Protein 8IBH (pdb70)

GO terms:
  GO:0005813 centrosome (C, IDA)
  GO:0005515 protein binding (F, IPI)
  GO:0005829 cytosol (C, TAS)
  GO:0005829 cytosol (C, IDA)
  GO:0005794 Golgi apparatus (C, IDA)
  GO:0005874 mi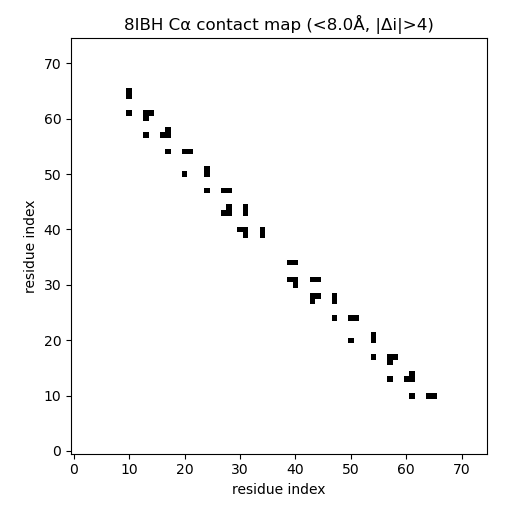crotubule (C, IDA)
  GO:0017134 fibroblast growth factor binding (F, IPI)
  GO:0042803 protein homodimerization activity (F, IPI)
  GO:0008543 fibroblast growth factor receptor signaling pathway (P, IPI)

O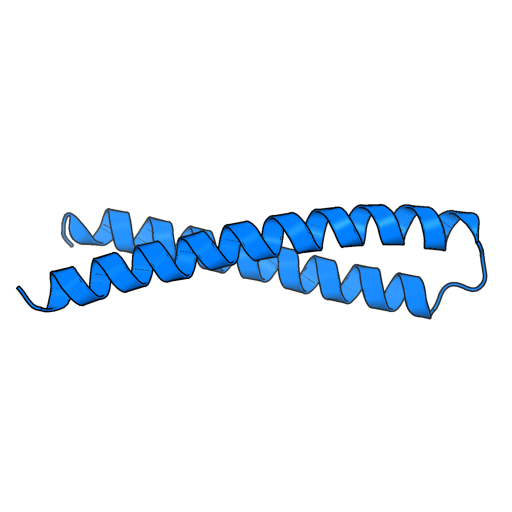rganism: Homo sapiens (NCBI:txid9606)

Radius of gyration: 17.02 Å; Cα contacts (8 Å, |Δi|>4): 29; chains: 1; bounding box: 48×43×16 Å

Foldseek 3Di:
DDPVVVLVVVLVVLVVVLVVLVVVLVVLVVCLVVDPDDPSNVVSVVVNVVSVVVNVVSVVVNVVSVVVVVVVVVD

Nearest PDB structures (foldseek):
  8ibh-assembly1_A-2  TM=1.013E+00  e=5.521E-09  Homo sapiens
  4l0r-assembly1_B  TM=9.612E-01  e=3.681E-08  Homo sapiens
  4afl-assembly2_F  TM=8.000E-01  e=6.912E-01  Homo sapiens
  4wpe-assembly1_A-2  TM=8.573E-01  e=3.548E+00  Saccharomyces cerevisiae S288C
  3na7-assembly1_A  TM=4.828E-01  e=2.396E+00  Helicobacter pylori NCTC 11638

Structure (mmCIF, N/CA/C/O backbone):
data_8IBH
#
_entry.id   8IBH
#
_cell.length_a   62.937
_cell.length_b   62.937
_cell.length_c   81.494
_cell.angle_alpha   90.000
_cell.angle_beta   90.000
_cell.angle_gamma   120.000
#
_symmetry.space_group_name_H-M   'P 64 2 2'
#
loop_
_entity.id
_entity.type
_entity.pdbx_description
1 polymer 'Centrosomal protein of 57 kDa'
2 water water
#
loop_
_atom_site.group_PDB
_atom_site.id
_atom_site.type_symbol
_atom_site.label_atom_id
_atom_site.label_alt_id
_atom_site.label_comp_id
_atom_site.label_asym_id
_atom_site.label_entity_id
_atom_site.label_seq_id
_atom_site.pdbx_PDB_ins_code
_atom_site.Cartn_x
_atom_site.Cartn_y
_atom_site.Cartn_z
_atom_site.occupancy
_atom_site.B_iso_or_equiv
_atom_site.auth_seq_id
_atom_site.auth_comp_id
_atom_site.auth_asym_id
_atom_site.auth_atom_id
_atom_site.pdbx_PDB_model_num
ATOM 1 N N . ASN A 1 31 ? 20.19600 3.15400 6.14500 1.000 100.27524 32 ASN A N 1
ATOM 2 C CA . ASN A 1 31 ? 18.91500 3.27200 5.45000 1.000 101.65327 32 ASN A CA 1
ATOM 3 C C . ASN A 1 31 ? 17.83900 2.47500 6.20000 1.000 103.15979 32 ASN A C 1
ATOM 4 O O . ASN A 1 31 ? 16.84800 2.04000 5.60800 1.000 104.03772 32 ASN A O 1
ATOM 14 N N . GLY A 1 32 ? 18.04300 2.28800 7.49600 1.000 111.40157 33 GLY A N 1
ATOM 15 C CA . GLY A 1 32 ? 17.07000 1.62300 8.34600 1.000 105.57300 33 GLY A CA 1
ATOM 16 C C . GLY A 1 32 ? 17.74600 0.90200 9.49400 1.000 97.53637 33 GLY A C 1
ATOM 17 O O . GLY A 1 32 ? 18.96600 0.80500 9.57100 1.000 96.67532 33 GLY A O 1
ATOM 21 N N . ILE A 1 33 ? 16.91400 0.41000 10.41700 1.000 86.08082 34 ILE A N 1
ATOM 22 C CA . ILE A 1 33 ? 17.39700 -0.48200 11.47000 1.000 72.95145 34 ILE A CA 1
ATOM 23 C C . ILE A 1 33 ? 17.53800 -1.89200 10.92000 1.000 83.24253 34 ILE A C 1
ATOM 24 O O . ILE A 1 33 ? 18.39100 -2.67500 11.37600 1.000 74.73166 34 ILE A O 1
ATOM 40 N N . ASN A 1 34 ? 16.69600 -2.24800 9.94600 1.000 78.71659 35 ASN A N 1
ATOM 41 C CA . ASN A 1 34 ? 16.83900 -3.53500 9.28600 1.000 77.99375 35 ASN A CA 1
ATOM 42 C C . ASN A 1 34 ? 18.20800 -3.69100 8.64900 1.000 72.10327 35 ASN A C 1
ATOM 43 O O . ASN A 1 34 ? 18.66500 -4.82900 8.47600 1.000 65.98871 35 ASN A O 1
ATOM 54 N N . GLU A 1 35 ? 18.88200 -2.58100 8.32700 1.000 68.20230 36 GLU A N 1
ATOM 55 C CA . GLU A 1 35 ? 20.16500 -2.68100 7.64500 1.000 77.24072 36 GLU A CA 1
ATOM 56 C C . GLU A 1 35 ? 21.21000 -3.37900 8.51500 1.000 67.06894 36 GLU A C 1
ATOM 57 O O . GLU A 1 35 ? 22.05000 -4.12500 7.99500 1.000 68.91585 36 GLU A O 1
ATOM 69 N N . GLU A 1 36 ? 21.17000 -3.15700 9.83800 1.000 62.34182 37 GLU A N 1
ATOM 70 C CA . GLU A 1 36 ? 22.11400 -3.82800 10.72500 1.000 62.76825 37 GLU A CA 1
ATOM 71 C C . GLU A 1 36 ? 21.93700 -5.34200 10.67300 1.000 58.76670 37 GLU A C 1
ATOM 72 O O . GLU A 1 36 ? 22.91600 -6.10500 10.77500 1.000 54.41055 37 GLU A O 1
ATOM 84 N N . LEU A 1 37 ? 20.69700 -5.80600 10.53200 1.000 54.19086 38 LEU A N 1
ATOM 85 C CA . LEU A 1 37 ? 20.48400 -7.24600 10.40700 1.000 56.65433 38 LEU A CA 1
ATOM 86 C C . LEU A 1 37 ? 20.93200 -7.75400 9.03800 1.000 48.35745 38 LEU A C 1
ATOM 87 O O . LEU A 1 37 ? 21.49200 -8.85500 8.92100 1.000 43.31018 38 LEU A O 1
ATOM 103 N N . SER A 1 38 ? 20.67500 -6.97200 7.99200 1.000 47.48590 39 SER A N 1
ATOM 104 C CA . SER A 1 38 ? 21.19900 -7.30700 6.67600 1.000 52.29360 39 SER A CA 1
ATOM 105 C C . SER A 1 38 ? 22.72000 -7.40500 6.68000 1.000 41.70201 39 SER A C 1
ATOM 106 O O . SER A 1 38 ? 23.27800 -8.31700 6.07800 1.000 37.90987 39 SER A O 1
ATOM 114 N N . GLU A 1 39 ? 23.40600 -6.49700 7.36700 1.000 40.10255 40 GLU A N 1
ATOM 115 C CA . GLU A 1 39 ? 24.86400 -6.55500 7.41600 1.000 45.81321 40 GLU A CA 1
ATOM 116 C C . GLU A 1 39 ? 25.33800 -7.79800 8.14700 1.000 36.43549 40 GLU A C 1
ATOM 117 O O . GLU A 1 39 ? 26.32800 -8.42500 7.74100 1.000 34.67204 40 GLU A O 1
ATOM 129 N N . VAL A 1 40 ? 24.62400 -8.20100 9.19900 1.000 36.93556 41 VAL A N 1
ATOM 130 C CA . VAL A 1 40 ? 25.01800 -9.42400 9.90700 1.000 33.97593 41 VAL A CA 1
ATOM 131 C C . VAL A 1 40 ? 24.87600 -10.64100 8.98900 1.000 33.23819 41 VAL A C 1
ATOM 132 O O . VAL A 1 40 ? 25.75500 -11.49700 8.93700 1.000 30.09223 41 VAL A O 1
ATOM 145 N N . LEU A 1 41 ? 23.76700 -10.73000 8.25300 1.000 32.25604 42 LEU A N 1
ATOM 146 C CA . LEU A 1 41 ? 23.57900 -11.83800 7.32200 1.000 37.22737 42 LEU A CA 1
ATOM 147 C C . LEU A 1 41 ? 24.66600 -11.84400 6.25000 1.000 30.93064 42 LEU A C 1
ATOM 148 O O . LEU A 1 41 ? 25.27500 -12.87600 6.00300 1.000 28.60814 42 LEU A O 1
ATOM 164 N N . GLN A 1 42 ? 24.99100 -10.68200 5.69000 1.000 31.89260 43 GLN A N 1
ATOM 165 C CA . GLN A 1 42 ? 26.08900 -10.58100 4.72300 1.000 36.05865 43 GLN A CA 1
ATOM 166 C C . GLN A 1 42 ? 27.42900 -11.01300 5.31000 1.000 29.73996 43 GLN A C 1
ATOM 167 O O . GLN A 1 42 ? 28.18600 -11.77000 4.68300 1.000 27.53883 43 GLN A O 1
ATOM 181 N N . THR A 1 43 ? 27.77100 -10.50500 6.49300 1.000 34.51379 44 THR A N 1
ATOM 182 C CA . THR A 1 43 ? 29.00800 -10.92600 7.14800 1.000 29.10202 44 THR A CA 1
ATOM 183 C C . THR A 1 43 ? 29.02400 -12.43400 7.32900 1.000 29.79611 44 THR A C 1
ATOM 184 O O . THR A 1 43 ? 30.05200 -13.09600 7.07500 1.000 27.34107 44 THR A O 1
ATOM 195 N N . LEU A 1 44 ? 27.87100 -13.00900 7.70700 1.000 25.49338 45 LEU A N 1
ATOM 196 C CA . LEU A 1 44 ? 27.80400 -14.45900 7.86900 1.000 28.27035 45 LEU A CA 1
ATOM 197 C C . LEU A 1 44 ? 28.06500 -15.17300 6.54800 1.000 26.15260 45 LEU A C 1
ATOM 198 O O . LEU A 1 44 ? 28.74300 -16.21000 6.51500 1.000 20.55571 45 LEU A O 1
ATOM 214 N N . GLN A 1 45 ? 27.48400 -14.66700 5.45200 1.000 28.90230 46 GLN A N 1
ATOM 215 C CA . GLN A 1 45 ? 27.69700 -15.29100 4.14800 1.000 28.46859 46 GLN A CA 1
ATOM 216 C C . GLN A 1 45 ? 29.13400 -15.11900 3.70400 1.000 22.27203 46 GLN A C 1
ATOM 217 O O . GLN A 1 45 ? 29.73600 -16.04200 3.15100 1.000 26.58608 46 GLN A O 1
ATOM 231 N N . ASP A 1 46 ? 29.69100 -13.93800 3.95100 1.000 24.77863 47 ASP A N 1
ATOM 232 C CA . ASP A 1 46 ? 31.07000 -13.65500 3.57800 1.000 24.69052 47 ASP A CA 1
ATOM 233 C C . ASP A 1 46 ? 32.01100 -14.60100 4.31300 1.000 30.54354 47 ASP A C 1
ATOM 234 O O . ASP A 1 46 ? 33.04400 -15.00500 3.77900 1.000 30.85236 47 ASP A O 1
ATOM 243 N N . GLU A 1 47 ? 31.64700 -14.95200 5.54300 1.000 23.84551 48 GLU A N 1
ATOM 244 C CA . GLU A 1 47 ? 32.45500 -15.86200 6.34600 1.000 22.63439 48 GLU A CA 1
ATOM 245 C C . GLU A 1 47 ? 32.29500 -17.28200 5.81500 1.000 24.38523 48 GLU A C 1
ATOM 246 O O . GLU A 1 47 ? 33.27900 -17.99300 5.61200 1.000 19.69465 48 GLU A O 1
ATOM 258 N N . PHE A 1 48 ? 31.04800 -17.68800 5.58900 1.000 19.34557 49 PHE A N 1
ATOM 259 C CA . PHE A 1 48 ? 30.74600 -19.01000 5.05000 1.000 25.31984 49 PHE A CA 1
ATOM 260 C C . PHE A 1 48 ? 31.52000 -19.23000 3.74200 1.000 24.01949 49 PHE A C 1
ATOM 261 O O . PHE A 1 48 ? 32.02600 -20.32900 3.49400 1.000 23.82702 49 PHE A O 1
ATOM 278 N N . GLY A 1 49 ? 31.59600 -18.19700 2.88600 1.000 24.84097 50 GLY A N 1
ATOM 279 C CA . GLY A 1 49 ? 32.31600 -18.31700 1.63100 1.000 24.77297 50 GLY A CA 1
ATOM 280 C C . GLY A 1 49 ? 33.80700 -18.51900 1.81200 1.000 22.81083 50 GLY A C 1
ATOM 281 O O . GL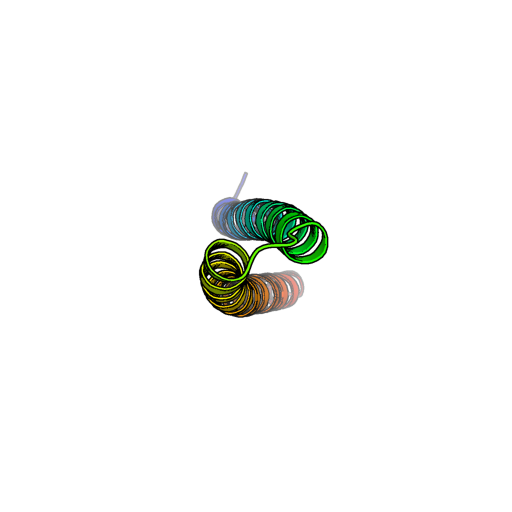Y A 1 49 ? 34.40000 -19.35900 1.14600 1.000 21.67848 50 GLY A O 1
ATOM 285 N N . GLN A 1 50 ? 34.41200 -17.81400 2.73500 1.000 22.43719 51 GLN A N 1
ATOM 286 C CA . GLN A 1 50 ? 35.81600 -17.97100 3.02900 1.000 25.55898 51 GLN A CA 1
ATOM 287 C C . GLN A 1 50 ? 36.11500 -19.35500 3.51200 1.000 25.76145 51 GLN A C 1
ATOM 288 O O . GLN A 1 50 ? 37.02000 -19.97900 3.09700 1.000 19.97517 51 GLN A O 1
ATOM 302 N N . MET A 1 51 ? 35.29900 -19.82100 4.41100 1.000 21.49046 52 MET A N 1
ATOM 303 C CA . MET A 1 51 ? 35.48600 -21.16500 4.93000 1.000 23.48542 52 MET A CA 1
ATOM 304 C C . MET A 1 51 ? 35.29000 -22.22400 3.85300 1.000 19.87104 52 MET A C 1
ATOM 305 O O . MET A 1 51 ? 36.01200 -23.23100 3.81600 1.000 24.23503 52 MET A O 1
ATOM 319 N N . SER A 1 52 ? 34.29800 -22.05100 2.97100 1.000 25.74613 53 SER A N 1
ATOM 320 C CA . SER A 1 52 ? 34.11300 -23.05600 1.92500 1.000 21.81832 53 SER A CA 1
ATOM 321 C C . SER A 1 52 ? 35.28100 -23.08200 0.93900 1.000 21.09701 53 SER A C 1
ATOM 322 O O . SER A 1 52 ? 35.73200 -24.16400 0.52200 1.000 19.59565 53 SER A O 1
ATOM 330 N N . PHE A 1 53 ? 35.83400 -21.92600 0.59300 1.000 18.10484 54 PHE A N 1
ATOM 331 C CA . PHE A 1 53 ? 37.02400 -21.94300 -0.24900 1.000 20.99219 54 PHE A CA 1
ATOM 332 C C . PHE A 1 53 ? 38.19100 -22.64000 0.44800 1.000 23.44933 54 PHE A C 1
ATOM 333 O O . PHE A 1 53 ? 38.83500 -23.50800 -0.13500 1.000 19.35184 54 PHE A O 1
ATOM 350 N N . ASP A 1 54 ? 38.44600 -22.27500 1.72500 1.000 21.51005 55 ASP A N 1
ATOM 351 C CA . ASP A 1 54 ? 39.43200 -22.98400 2.53800 1.000 25.53776 55 ASP A CA 1
ATOM 352 C C . ASP A 1 54 ? 39.16700 -24.48800 2.53600 1.000 25.26917 55 ASP A C 1
ATOM 353 O O . ASP A 1 54 ? 40.09400 -25.28100 2.38200 1.000 22.80490 55 ASP A O 1
ATOM 362 N N . HIS A 1 55 ? 37.90500 -24.89300 2.63800 1.000 22.74150 56 HIS A N 1
ATOM 363 C CA . HIS A 1 55 ? 37.58300 -26.31900 2.67000 1.000 19.36444 56 HIS A CA 1
ATOM 364 C C . HIS A 1 55 ? 37.94500 -26.98700 1.34800 1.000 23.56999 56 HIS A C 1
ATOM 365 O O . HIS A 1 55 ? 38.55400 -28.07000 1.32800 1.000 24.14451 56 HIS A O 1
ATOM 379 N N . GLN A 1 56 ? 37.65900 -26.31800 0.22400 1.000 22.58707 57 GLN A N 1
ATOM 380 C CA . GLN A 1 56 ? 37.99500 -26.88900 -1.08000 1.000 26.29867 57 GLN A CA 1
ATOM 381 C C . GLN A 1 56 ? 39.50700 -26.98100 -1.26700 1.000 24.21727 57 GLN A C 1
ATOM 382 O O . GLN A 1 56 ? 40.01800 -27.95300 -1.82900 1.000 27.74337 57 GLN A O 1
ATOM 396 N N . GLN A 1 57 ? 40.24800 -25.98100 -0.80600 1.000 23.03646 58 GLN A N 1
ATOM 397 C CA . GLN A 1 57 ? 41.70300 -26.04300 -0.91900 1.000 30.86024 58 GLN A CA 1
ATOM 398 C C . GLN A 1 57 ? 42.28500 -27.18300 -0.07200 1.000 29.05753 58 GLN A C 1
ATOM 399 O O . GLN A 1 57 ? 43.14100 -27.92800 -0.53100 1.000 22.49518 58 GLN A O 1
ATOM 413 N N . LEU A 1 58 ? 41.79200 -27.36200 1.14700 1.000 26.88407 59 LEU A N 1
ATOM 414 C CA . LEU A 1 58 ? 42.34300 -28.39400 2.00500 1.000 27.38623 59 LEU A CA 1
ATOM 415 C C . LEU A 1 58 ? 42.07100 -29.78000 1.43600 1.000 27.22639 59 LEU A C 1
ATOM 416 O O . LEU A 1 58 ? 42.97800 -30.62500 1.37900 1.000 28.45291 59 LEU A O 1
ATOM 432 N N . ALA A 1 59 ? 40.84900 -30.00300 0.95900 1.000 25.21493 60 ALA A N 1
ATOM 433 C CA . ALA A 1 59 ? 40.45300 -31.29600 0.41000 1.000 32.33563 60 ALA A CA 1
ATOM 434 C C . ALA A 1 59 ? 41.27600 -31.67000 -0.81300 1.000 35.09501 60 ALA A C 1
ATOM 435 O O . ALA A 1 59 ? 41.64600 -32.84100 -0.99500 1.000 38.67879 60 ALA A O 1
ATOM 442 N N . LYS A 1 60 ? 41.556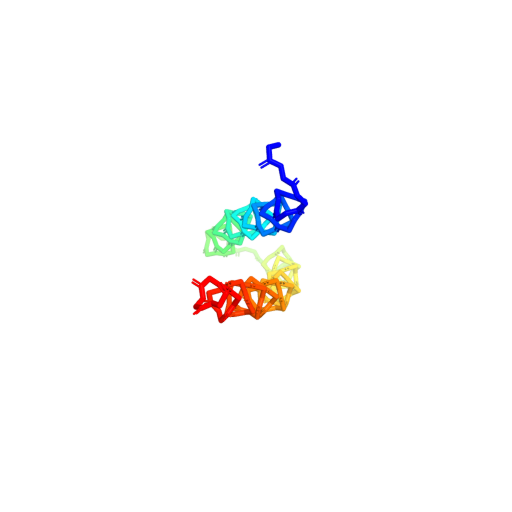00 -30.70100 -1.67800 1.000 33.59776 61 LYS A N 1
ATOM 443 C CA . LYS A 1 60 ? 42.41700 -30.97100 -2.82800 1.000 34.01757 61 LYS A CA 1
ATOM 444 C C . LYS A 1 60 ? 43.83100 -31.30400 -2.38200 1.000 37.87719 61 LYS A C 1
ATOM 445 O O . LYS A 1 60 ? 44.42000 -32.27600 -2.85600 1.000 38.40787 61 LYS A O 1
ATOM 464 N N . LEU A 1 61 ? 44.37600 -30.55800 -1.43600 1.000 36.23626 62 LEU A N 1
ATOM 465 C CA . LEU A 1 61 ? 45.66700 -30.92900 -0.87900 1.000 34.07136 62 LEU A CA 1
ATOM 466 C C . LEU A 1 61 ? 45.65500 -32.37000 -0.35200 1.000 37.41745 62 LEU A C 1
ATOM 467 O O . LEU A 1 61 ? 46.56800 -33.15800 -0.63700 1.000 36.78599 62 LEU A O 1
ATOM 483 N N . ILE A 1 62 ? 44.61800 -32.73200 0.40100 1.000 30.76356 63 ILE A N 1
ATOM 484 C CA . ILE A 1 62 ? 44.53000 -34.06200 0.99700 1.000 41.05380 63 ILE A CA 1
ATOM 485 C C . ILE A 1 62 ? 44.5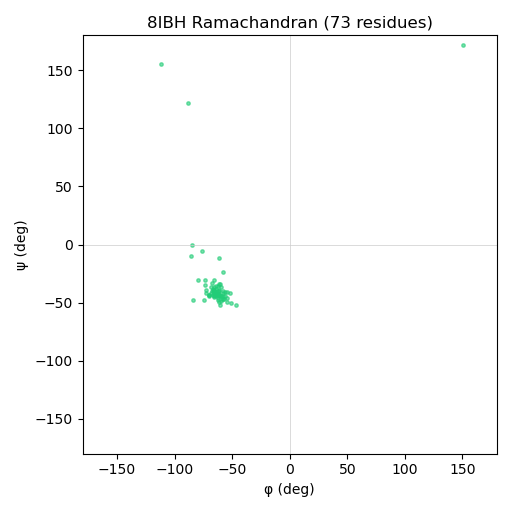6300 -35.11900 -0.08700 1.000 37.18538 63 ILE A C 1
ATOM 486 O O . ILE A 1 62 ? 45.31700 -36.09100 -0.00600 1.000 40.62313 63 ILE A O 1
ATOM 502 N N . GLN A 1 63 ? 43.78100 -34.92100 -1.13400 1.000 34.27849 64 GLN A N 1
ATOM 503 C CA . GLN A 1 63 ? 43.74700 -35.86600 -2.24600 1.000 43.35763 64 GLN A CA 1
ATOM 504 C C . GLN A 1 63 ? 45.11600 -36.02800 -2.90100 1.000 35.37970 64 GLN A C 1
ATOM 505 O O . GLN A 1 63 ? 45.54500 -37.14400 -3.19900 1.000 46.65425 64 GLN A O 1
ATOM 519 N N . GLU A 1 64 ? 45.81000 -34.91700 -3.14000 1.000 38.85640 65 GLU A N 1
ATOM 520 C CA . GLU A 1 64 ? 47.06600 -34.94300 -3.88500 1.000 37.57254 65 GLU A CA 1
ATOM 521 C C . GLU A 1 64 ? 48.24200 -35.45700 -3.07700 1.000 33.75324 65 GLU A C 1
ATOM 522 O O . GLU A 1 64 ? 49.33900 -35.59300 -3.63400 1.000 40.53585 65 GLU A O 1
ATOM 534 N N . SER A 1 65 ? 48.04700 -35.71100 -1.78700 1.000 36.07286 66 SER A N 1
ATOM 535 C CA . SER A 1 65 ? 49.16200 -35.94000 -0.88500 1.000 41.28260 66 SER A CA 1
ATOM 536 C C . SER A 1 65 ? 49.53500 -37.42200 -0.88100 1.000 35.29571 66 SER A C 1
ATOM 537 O O . SER A 1 65 ? 48.69300 -38.25800 -0.57500 1.000 40.91544 66 SER A O 1
ATOM 545 N N . PRO A 1 66 ? 50.77400 -37.77600 -1.22300 1.000 38.93165 67 PRO A N 1
ATOM 546 C CA . PRO A 1 66 ? 51.17200 -39.19000 -1.08000 1.000 47.09362 67 PRO A CA 1
ATOM 547 C C . PRO A 1 66 ? 51.66600 -39.59400 0.30100 1.000 45.61458 67 PRO A C 1
ATOM 548 O O . PRO A 1 66 ? 52.00600 -40.76700 0.46500 1.000 58.02067 67 PRO A O 1
ATOM 559 N N . THR A 1 67 ? 51.72000 -38.68500 1.28200 1.000 49.46685 68 THR A N 1
ATOM 560 C CA . THR A 1 67 ? 52.32000 -38.95000 2.58600 1.000 42.54236 68 THR A CA 1
ATOM 561 C C . THR A 1 67 ? 51.23000 -38.97900 3.65800 1.000 46.11903 68 THR A C 1
ATOM 562 O O . THR A 1 67 ? 50.19800 -38.32500 3.53000 1.000 43.72398 68 THR A O 1
ATOM 573 N N . VAL A 1 68 ? 51.50500 -39.68600 4.75100 1.000 44.06516 69 VAL A N 1
ATOM 574 C CA . VAL A 1 68 ? 50.48400 -39.94500 5.76000 1.000 41.70026 69 VAL A CA 1
ATOM 575 C C . VAL A 1 68 ? 50.37300 -38.78000 6.73100 1.000 42.94545 69 VAL A C 1
ATOM 576 O O . VAL A 1 68 ? 49.27000 -38.31200 7.03700 1.000 45.20053 69 VAL A O 1
ATOM 589 N N . GLU A 1 69 ? 51.50500 -38.29600 7.23400 1.000 42.59929 70 GLU A N 1
ATOM 590 C CA . GLU A 1 69 ? 51.46000 -37.33100 8.32800 1.000 44.13766 70 GLU A CA 1
ATOM 591 C C . GLU A 1 69 ? 50.66500 -36.08700 7.94500 1.000 43.51371 70 GLU A C 1
ATOM 592 O O . GLU A 1 69 ? 49.80900 -35.63000 8.70300 1.000 32.63275 70 GLU A O 1
ATOM 604 N N . LEU A 1 70 ? 50.92200 -35.52500 6.76800 1.000 41.19218 71 LEU A N 1
ATOM 605 C CA . LEU A 1 70 ? 50.21900 -34.29800 6.39200 1.000 40.99849 71 LEU A CA 1
ATOM 606 C C . LEU A 1 70 ? 48.74400 -34.56500 6.10600 1.000 38.62074 71 LEU A C 1
ATOM 607 O O . LEU A 1 70 ? 47.87300 -33.80400 6.53600 1.000 36.76602 71 LEU A O 1
ATOM 623 N N . LYS A 1 71 ? 48.45600 -35.62900 5.36700 1.000 40.00578 72 LYS A N 1
ATOM 624 C CA . LYS A 1 71 ? 47.08600 -36.02600 5.11000 1.000 42.84159 72 LYS A CA 1
ATOM 625 C C . LYS A 1 71 ? 46.28500 -36.00100 6.40100 1.000 42.27111 72 LYS A C 1
ATOM 626 O O . LYS A 1 71 ? 45.24700 -35.33000 6.49100 1.000 33.35066 72 LYS A O 1
ATOM 645 N N . ASP A 1 72 ? 46.80500 -36.67000 7.43700 1.000 30.97961 73 ASP A N 1
ATOM 646 C CA . ASP A 1 72 ? 46.05400 -36.83000 8.66800 1.000 40.88028 73 ASP A CA 1
ATOM 647 C C . ASP A 1 72 ? 45.89000 -35.51000 9.40700 1.000 40.08886 73 ASP A C 1
ATOM 648 O O . ASP A 1 72 ? 44.81400 -35.23100 9.94900 1.000 37.82886 73 ASP A O 1
ATOM 657 N N . LYS A 1 73 ? 46.90100 -34.64700 9.38800 1.000 37.08740 74 LYS A N 1
ATOM 658 C CA . LYS A 1 73 ? 46.70100 -33.31900 9.97400 1.000 49.60145 74 LYS A CA 1
ATOM 659 C C . LYS A 1 73 ? 45.67600 -32.48900 9.19600 1.000 43.21929 74 LYS A C 1
ATOM 660 O O . LYS A 1 73 ? 44.90900 -31.72500 9.79000 1.000 45.09563 74 LYS A O 1
ATOM 679 N N . LEU A 1 74 ? 45.67300 -32.57100 7.86300 1.000 43.68996 75 LEU A N 1
ATOM 680 C CA . LEU A 1 74 ? 44.71200 -31.74300 7.14800 1.000 36.99964 75 LEU A CA 1
ATOM 681 C C . LEU A 1 74 ? 43.28400 -32.29000 7.28800 1.000 41.34904 75 LEU A C 1
ATOM 682 O O . LEU A 1 74 ? 42.32400 -31.50700 7.28000 1.000 35.11975 75 LEU A O 1
ATOM 698 N N . GLU A 1 75 ? 43.13200 -33.61700 7.42200 1.000 34.61223 76 GLU A N 1
ATOM 699 C CA . GLU A 1 75 ? 41.80300 -34.18700 7.59300 1.000 38.55724 76 GLU A CA 1
ATOM 700 C C . GLU A 1 75 ? 41.15800 -33.63100 8.84300 1.000 34.11328 76 GLU A C 1
ATOM 701 O O . GLU A 1 75 ? 39.95400 -33.35500 8.86700 1.000 35.87464 76 GLU A O 1
ATOM 713 N N . CYS A 1 76 ? 41.96200 -33.42000 9.88600 1.000 38.23635 77 CYS A N 1
ATOM 714 C CA . CYS A 1 76 ? 41.45500 -32.88000 11.13900 1.000 27.91584 77 CYS A CA 1
ATOM 715 C C . CYS A 1 76 ? 41.12500 -31.39500 11.02200 1.000 41.46876 77 CYS A C 1
ATOM 716 O O . CYS A 1 76 ? 40.10400 -30.93700 11.54900 1.000 36.16079 77 CYS A O 1
ATOM 724 N N . GLU A 1 77 ? 41.96900 -30.61000 10.34700 1.000 34.31171 78 GLU A N 1
ATOM 725 C CA . GLU A 1 77 ? 41.54900 -29.24100 10.10100 1.000 33.64427 78 GLU A CA 1
ATOM 726 C C . GLU A 1 77 ? 40.26200 -29.22500 9.28400 1.000 37.99010 78 GLU A C 1
ATOM 727 O O . GLU A 1 77 ? 39.40900 -28.34300 9.47500 1.000 35.50894 78 GLU A O 1
ATOM 739 N N . LEU A 1 78 ? 40.09900 -30.20400 8.38100 1.000 33.35176 79 LEU A N 1
ATOM 740 C CA . LEU A 1 78 ? 38.95500 -30.20600 7.47000 1.000 34.66634 79 LEU A CA 1
ATOM 741 C C . LEU A 1 78 ? 37.65300 -30.50000 8.21500 1.000 30.07554 79 LEU A C 1
ATOM 742 O O . LEU A 1 78 ? 36.64500 -29.81700 7.98800 1.000 26.29613 79 LEU A O 1
ATOM 758 N N . GLU A 1 79 ? 37.67700 -31.48700 9.12000 1.000 31.56907 80 GLU A N 1
ATOM 759 C CA . GLU A 1 79 ? 36.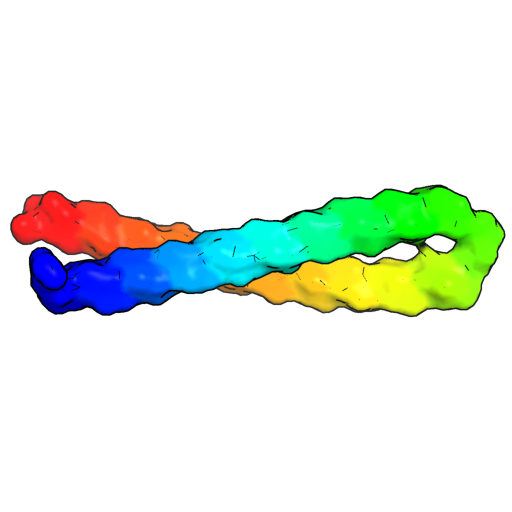50800 -31.81400 9.92100 1.000 33.00287 80 GLU A CA 1
ATOM 760 C C . GLU A 1 79 ? 36.09800 -30.64100 10.78600 1.000 31.20103 80 GLU A C 1
ATOM 761 O O . GLU A 1 79 ? 34.91200 -30.34400 10.89900 1.000 33.93573 80 GLU A O 1
ATOM 773 N N . ALA A 1 80 ? 37.06000 -29.96300 11.42300 1.000 29.68085 81 ALA A N 1
ATOM 774 C CA . ALA A 1 80 ? 36.71300 -28.76400 12.18000 1.000 27.94694 81 ALA A CA 1
ATOM 775 C C . ALA A 1 80 ? 36.04500 -27.73100 11.27700 1.000 30.68766 81 ALA A C 1
ATOM 776 O O . ALA A 1 80 ? 35.01900 -27.15800 11.64200 1.000 27.69522 81 ALA A O 1
ATOM 783 N N . LEU A 1 81 ? 36.57900 -27.51400 10.0770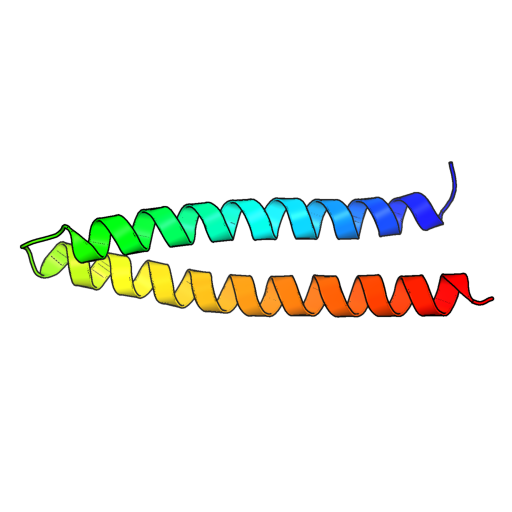0 1.000 23.26888 82 LEU A N 1
ATOM 784 C CA . LEU A 1 81 ? 35.96700 -26.56000 9.16700 1.000 27.31040 82 LEU A CA 1
ATOM 785 C C . LEU A 1 81 ? 34.54800 -26.97800 8.80100 1.000 28.37060 82 LEU A C 1
ATOM 786 O O . LEU A 1 81 ? 33.65300 -26.11700 8.63000 1.000 25.21501 82 LEU A O 1
ATOM 802 N N . VAL A 1 82 ? 34.33100 -28.28800 8.60900 1.000 24.86374 83 VAL A N 1
ATOM 803 C CA . VAL A 1 82 ? 33.00000 -28.75100 8.23700 1.000 23.01431 83 VAL A CA 1
ATOM 804 C C . VAL A 1 82 ? 32.00400 -28.39500 9.34200 1.000 26.49611 83 VAL A C 1
ATOM 805 O O . VAL A 1 82 ? 30.88200 -27.94200 9.05600 1.000 26.07262 83 VAL A O 1
ATOM 818 N N . GLY A 1 83 ? 32.40900 -28.58800 10.60800 1.000 22.46521 84 GLY A N 1
ATOM 819 C CA . GLY A 1 83 ? 31.54500 -28.26100 11.72400 1.000 27.51997 84 GLY A CA 1
ATOM 820 C C . GLY A 1 83 ? 31.28300 -26.77400 11.83200 1.000 21.37832 84 GLY A C 1
ATOM 821 O O . GLY A 1 83 ? 30.14700 -26.35800 12.07500 1.000 27.59076 84 GLY A O 1
ATOM 825 N N . ARG A 1 84 ? 32.30700 -25.94600 11.58900 1.000 22.00380 85 ARG A N 1
ATOM 826 C CA . ARG A 1 84 ? 32.04900 -24.51900 11.62500 1.000 20.34692 85 ARG A CA 1
ATOM 827 C C . ARG A 1 84 ? 31.14900 -24.07600 10.48300 1.000 23.08961 85 ARG A C 1
ATOM 828 O O . ARG A 1 84 ? 30.40600 -23.09900 10.63100 1.000 22.30982 85 ARG A O 1
ATOM 849 N N . MET A 1 85 ? 31.25300 -24.72900 9.32200 1.000 19.95781 86 MET A N 1
ATOM 850 C CA . MET A 1 85 ? 30.44900 -24.35000 8.16300 1.000 18.75760 86 MET A CA 1
ATOM 851 C C . MET A 1 85 ? 28.98300 -24.70900 8.38300 1.000 22.72586 86 MET A C 1
ATOM 852 O O . MET A 1 85 ? 28.07500 -23.99200 7.94700 1.000 21.47200 86 MET A O 1
ATOM 866 N N . GLU A 1 86 ? 28.74500 -25.90000 8.90900 1.000 19.74121 87 GLU A N 1
ATOM 867 C CA . GLU A 1 86 ? 27.41500 -26.31000 9.29000 1.000 25.62093 87 GLU A CA 1
ATOM 868 C C . GLU A 1 86 ? 26.77800 -25.29800 10.25000 1.000 21.62869 87 GLU A C 1
ATOM 869 O O . GLU A 1 86 ? 25.65100 -24.87000 10.05900 1.000 22.43328 87 GLU A O 1
ATOM 881 N N . ALA A 1 87 ? 27.48600 -24.90800 11.28900 1.000 21.64587 88 ALA A N 1
ATOM 882 C CA . ALA A 1 87 ? 26.90000 -23.99000 12.24300 1.000 28.03331 88 ALA A CA 1
ATOM 883 C C . ALA A 1 87 ? 26.71100 -22.61400 11.61000 1.000 27.56746 88 ALA A C 1
ATOM 884 O O . ALA A 1 87 ? 25.70000 -21.96100 11.83700 1.000 23.03228 88 ALA A O 1
ATOM 891 N N . LYS A 1 88 ? 27.68600 -22.14400 10.82900 1.000 22.50335 89 LYS A N 1
ATOM 892 C CA . LYS A 1 88 ? 27.50900 -20.87400 10.13000 1.000 27.86511 89 LYS A CA 1
ATOM 893 C C . LYS A 1 88 ? 26.26500 -20.90200 9.22900 1.000 24.94897 89 LYS A C 1
ATOM 894 O O . LYS A 1 88 ? 25.44000 -19.96900 9.25800 1.000 22.85349 89 LYS A O 1
ATOM 913 N N . ALA A 1 89 ? 26.10400 -21.97400 8.43700 1.000 23.53265 90 ALA A N 1
ATOM 914 C CA . ALA A 1 89 ? 24.94900 -22.05000 7.54700 1.000 24.07714 90 ALA A CA 1
ATOM 915 C C . ALA A 1 89 ? 23.61900 -22.05300 8.30900 1.000 26.30259 90 ALA A C 1
ATOM 916 O O . ALA A 1 89 ? 22.62900 -21.48900 7.83300 1.000 23.99517 90 ALA A O 1
ATOM 923 N N . ASN A 1 90 ? 23.54800 -22.76200 9.43900 1.000 23.61984 91 ASN A N 1
ATOM 924 C CA . ASN A 1 90 ? 22.34500 -22.73800 10.26100 1.000 28.71082 91 ASN A CA 1
ATOM 925 C C . ASN A 1 90 ? 22.01900 -21.31500 10.70000 1.000 27.88844 91 ASN A C 1
ATOM 926 O O . ASN A 1 90 ? 20.86200 -20.89400 10.66600 1.000 31.09011 91 ASN A O 1
ATOM 937 N N . GLN A 1 91 ? 23.03800 -20.53300 11.04900 1.000 33.59541 92 GLN A N 1
ATOM 938 C CA . GLN A 1 91 ? 22.81000 -19.13400 11.39600 1.000 26.03530 92 GLN A CA 1
ATOM 939 C C . GLN A 1 91 ? 22.25200 -18.33200 10.24200 1.000 24.98226 92 GLN A C 1
ATOM 940 O O . GLN A 1 91 ? 21.33300 -17.51300 10.44000 1.000 26.15238 92 GLN A O 1
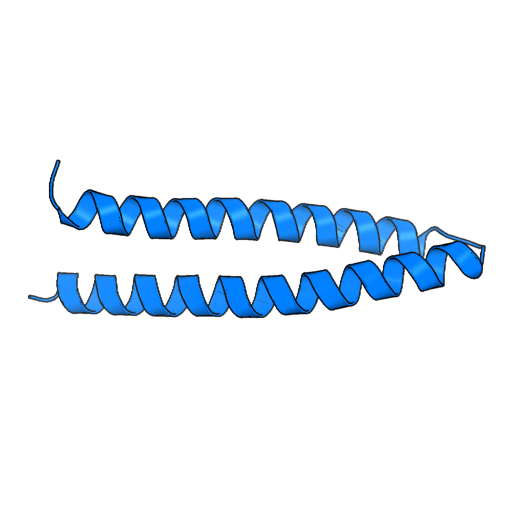ATOM 954 N N . ILE A 1 92 ? 22.79600 -18.54400 9.02900 1.000 27.41757 93 ILE A N 1
ATOM 955 C CA . ILE A 1 92 ? 22.33100 -17.79700 7.86200 1.000 27.79922 93 ILE A CA 1
ATOM 956 C C . ILE A 1 92 ? 20.85100 -18.09300 7.61200 1.000 27.46832 93 ILE A C 1
ATOM 957 O O . ILE A 1 92 ? 20.04400 -17.18900 7.43400 1.000 26.67102 93 ILE A O 1
ATOM 973 N N . THR A 1 93 ? 20.49400 -19.37200 7.59000 1.000 26.16820 94 THR A N 1
ATOM 974 C CA . THR A 1 93 ? 19.11300 -19.79300 7.37600 1.000 30.86757 94 THR A CA 1
ATOM 975 C C . THR A 1 93 ? 18.15300 -19.24700 8.43600 1.000 32.96795 94 THR A C 1
ATOM 976 O O . THR A 1 93 ? 17.05900 -18.78000 8.10000 1.000 36.91767 94 THR A O 1
ATOM 987 N N . LYS A 1 94 ? 18.52700 -19.29200 9.71000 1.000 29.97659 95 LYS A N 1
ATOM 988 C CA . LYS A 1 94 ? 17.65100 -18.72700 10.73900 1.000 35.23882 95 LYS A CA 1
ATOM 989 C C . LYS A 1 94 ? 17.51400 -17.21800 10.58100 1.000 32.69656 95 LYS A C 1
ATOM 990 O O . LYS A 1 94 ? 16.41100 -16.67200 10.67000 1.000 33.12232 95 LYS A O 1
ATOM 1009 N N . VAL A 1 95 ? 18.62900 -16.51500 10.36200 1.000 29.44899 96 VAL A N 1
ATOM 1010 C CA . VAL A 1 95 ? 18.53700 -15.06300 10.23800 1.000 32.72789 96 VAL A CA 1
ATOM 1011 C C . VAL A 1 95 ? 17.72600 -14.69000 9.00400 1.000 40.59177 96 VAL A C 1
ATOM 1012 O O . VAL A 1 95 ? 16.83200 -13.83800 9.08400 1.000 36.76074 96 VAL A O 1
ATOM 1025 N N . ARG A 1 96 ? 17.96500 -15.36200 7.86500 1.000 36.06312 97 ARG A N 1
ATOM 1026 C CA . ARG A 1 96 ? 17.14800 -15.08300 6.68700 1.000 41.05434 97 ARG A CA 1
ATOM 1027 C C . ARG A 1 96 ? 15.68100 -15.37900 6.96300 1.000 33.10569 97 ARG A C 1
ATOM 1028 O O . ARG A 1 96 ? 14.80800 -14.57100 6.65900 1.000 39.48376 97 ARG A O 1
ATOM 1049 N N . LYS A 1 97 ? 15.40400 -16.58600 7.46400 1.000 41.80159 98 LYS A N 1
ATOM 1050 C CA . LYS A 1 97 ? 14.04600 -17.00100 7.79900 1.000 36.72915 98 LYS A CA 1
ATOM 1051 C C . LYS A 1 97 ? 13.36800 -15.95900 8.67200 1.000 52.75220 98 LYS A C 1
ATOM 1052 O O . LYS A 1 97 ? 12.24200 -15.51800 8.38200 1.000 52.42450 98 LYS A O 1
ATOM 1071 N N . TYR A 1 98 ? 14.05100 -15.54400 9.74700 1.000 46.59890 99 TYR A N 1
ATOM 1072 C CA . TYR A 1 98 ? 13.51800 -14.47300 10.57600 1.000 47.43275 99 TYR A CA 1
ATOM 1073 C C . TYR A 1 98 ? 13.25000 -13.22800 9.75000 1.000 42.92607 99 TYR A C 1
ATOM 1074 O O . TYR A 1 98 ? 12.21900 -12.59000 9.90300 1.000 41.69066 99 TYR A O 1
ATOM 1092 N N . GLN A 1 99 ? 14.17200 -12.86100 8.87800 1.000 45.70538 100 GLN A N 1
ATOM 1093 C CA . GLN A 1 99 ? 14.02100 -11.62900 8.10900 1.000 53.42014 100 GLN A CA 1
ATOM 1094 C C . GLN A 1 99 ? 12.85200 -11.71600 7.13700 1.000 63.02331 100 GLN A C 1
ATOM 1095 O O . GLN A 1 99 ? 12.03600 -10.78100 7.06700 1.000 57.39582 100 GLN A O 1
ATOM 1109 N N . ALA A 1 100 ? 12.70200 -12.84500 6.43800 1.000 52.15153 101 ALA A N 1
ATOM 1110 C CA . ALA A 1 100 ? 11.56600 -12.97400 5.53000 1.000 61.29227 101 ALA A CA 1
ATOM 1111 C C . ALA A 1 100 ? 10.23900 -12.93800 6.28500 1.000 66.91631 101 ALA A C 1
ATOM 1112 O O . ALA A 1 100 ? 9.25600 -12.38200 5.79000 1.000 70.70029 101 ALA A O 1
ATOM 1119 N N . GLN A 1 101 ? 10.18000 -13.54900 7.47700 1.000 63.43903 102 GLN A N 1
ATOM 1120 C CA . GLN A 1 101 ? 8.94200 -13.50400 8.24700 1.000 69.09066 102 GLN A CA 1
ATOM 1121 C C . GLN A 1 101 ? 8.63500 -12.08100 8.69900 1.000 72.19205 102 GLN A C 1
ATOM 1122 O O . GLN A 1 101 ? 7.47400 -11.71400 8.84400 1.000 82.87161 102 GLN A O 1
ATOM 1136 N N . LEU A 1 102 ? 9.66500 -11.26700 8.92500 1.000 79.56570 103 LEU A N 1
ATOM 1137 C CA . LEU A 1 102 ? 9.45000 -9.85300 9.21600 1.000 86.75703 103 LEU A CA 1
ATOM 1138 C C . LEU A 1 102 ? 9.04700 -9.08500 7.96000 1.000 90.70380 103 LEU A C 1
ATOM 1139 O O . LEU A 1 102 ? 8.22300 -8.16500 8.03500 1.000 94.53260 103 LEU A O 1
ATOM 1155 N N . GLU A 1 103 ? 9.58600 -9.46900 6.79300 1.000 81.39074 104 GLU A N 1
ATOM 1156 C CA . GLU A 1 103 ? 9.19800 -8.84900 5.52500 1.000 85.12758 104 GLU A CA 1
ATOM 1157 C C . GLU A 1 103 ? 7.71300 -9.04400 5.20100 1.000 89.77635 104 GLU A C 1
ATOM 1158 O O . GLU A 1 103 ? 7.20400 -8.40800 4.26600 1.000 93.23934 104 GLU A O 1
ATOM 1170 N N . LYS A 1 104 ? 7.01400 -9.91000 5.93600 1.000 90.24144 105 LYS A N 1
ATOM 1171 C CA . LYS A 1 104 ? 5.58700 -10.13100 5.74500 1.000 93.64813 105 LYS A CA 1
ATOM 1172 C C . LYS A 1 104 ? 4.71100 -9.14200 6.51000 1.000 96.01691 105 LYS A C 1
ATOM 1173 O O . LYS A 1 104 ? 3.49500 -9.10500 6.28300 1.000 95.12435 105 LYS A O 1
ATOM 1192 N N . GLN A 1 105 ? 5.28700 -8.34200 7.39900 1.000 91.28406 106 GLN A N 1
ATOM 1193 C CA . GLN A 1 105 ? 4.49500 -7.51800 8.30600 1.000 92.69004 106 GLN A CA 1
ATOM 1194 C C . GLN A 1 105 ? 5.08800 -6.12000 8.43800 1.000 91.06945 106 GLN A C 1
ATOM 1195 O O . GLN A 1 105 ? 5.20400 -5.39600 7.44900 1.000 91.11056 106 GLN A O 1
#

Secondary structure (DSSP, 8-state):
--SHHHHHHHHHHHHHHHHHHHHHHHHHHHHHHH---HHHHHHHHHHHHHHHHHHHHHHHHHHHHHHHHHHHTT-

Sequence (75 aa):
NGINEELSEVLQTLQDEFGQMSFDHQQLAKLIQESPTVELKDKLECELEALVGRMEAKANQITKVRKYQAQLEKQ

B-factor: mean 50.77, std 24.06, range [17.75, 133.79]

Solvent-accessible surface area: 5887 Å² total; per-residue (Å²): 184,46,145,80,71,101,49,47,100,76,10,100,72,15,83,91,66,61,34,121,11,37,121,68,49,96,92,36,37,105,75,16,152,106,9,132,68,113,142,76,60,89,150,23,78,85,96,24,137,52,10,54,34,144,31,112,55,41,38,86,87,31,69,129,31,102,112,125,27,34,99,66,119,165,197

InterPro domains:
  IPR024957 Cep57 centrosome microtubule-binding domain [PF06657] (349-420)
  IPR025913 Cep57 centrosome localisation domain [PF14073] (68-244)
  IPR051756 Centrosomal microtubule-associated protein [PTHR19336] (11-500)